Protein AF-A0A497QFX1-F1 (afdb_monomer_lite)

Sequence (115 aa):
DDLPKTSPWLLFQAPSPYNSNFIQKLKKKTNCRVVGFSGWAKDLESFKHRSGADAAFMISDHSDYNKLLELAKACSPEKIFTIFGNAKKLAKDLQKEGLNALPLSSGQATLENYF

Foldseek 3Di:
DDDDPDDDDDDDDDDDQLPDPVNVVCCVVPVDFFEAEECVCPVVVVVCVRRVGPYYDNDDPDDDLVVVLVVCVVVQDQEAEADDDPRQVSQVVNVVVVHHYDYDDPPDDDPVSVD

Secondary structure (DSSP, 8-state):
----SSS-------S--TT-HHHHHHHHHH----EEE-GGGGSHHHHHHHH--SEEE---SPPPHHHHHHHHHHH--S-EEE-SSSHHHHHHHHHHTT--EEEPPTT--SGGGG-

Structure (mmCIF, N/CA/C/O backbone):
data_AF-A0A497QFX1-F1
#
_entry.id   AF-A0A497QFX1-F1
#
loop_
_atom_site.group_PDB
_atom_site.id
_atom_site.type_symbol
_atom_site.label_atom_id
_atom_site.label_alt_id
_atom_site.label_comp_i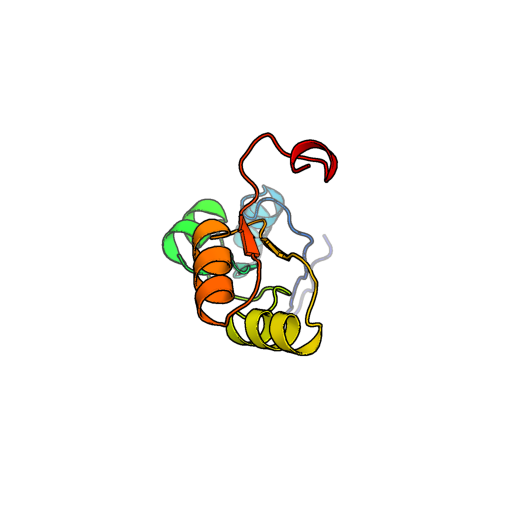d
_atom_site.label_asym_id
_atom_site.label_entity_id
_atom_site.label_seq_id
_atom_site.pdbx_PDB_ins_code
_atom_site.Cartn_x
_atom_site.Cartn_y
_atom_site.Cartn_z
_atom_site.occupancy
_atom_site.B_iso_or_equiv
_atom_site.auth_seq_id
_atom_site.auth_comp_id
_atom_site.auth_asym_id
_atom_site.auth_atom_id
_atom_site.pdbx_PDB_model_num
ATOM 1 N N . ASP A 1 1 ? -27.097 7.078 22.697 1.00 55.03 1 ASP A N 1
ATOM 2 C CA . ASP A 1 1 ? -26.678 5.748 23.191 1.00 55.03 1 ASP A CA 1
ATOM 3 C C . ASP A 1 1 ? -27.264 4.737 22.205 1.00 55.03 1 ASP A C 1
ATOM 5 O O . ASP A 1 1 ? -28.212 4.029 22.516 1.00 55.03 1 ASP A O 1
ATOM 9 N N . ASP A 1 2 ? -26.776 4.778 20.958 1.00 73.00 2 ASP A N 1
ATOM 10 C CA . ASP A 1 2 ? -27.596 4.458 19.766 1.00 73.00 2 ASP A CA 1
ATOM 11 C C . ASP A 1 2 ? -27.264 3.095 19.150 1.00 73.00 2 ASP A C 1
ATOM 13 O O . ASP A 1 2 ? -27.502 2.844 17.970 1.00 73.00 2 ASP A O 1
ATOM 17 N N . LEU A 1 3 ? -26.670 2.204 19.942 1.00 76.44 3 LEU A N 1
ATOM 18 C CA . LEU A 1 3 ? -26.378 0.857 19.472 1.00 76.44 3 LEU A CA 1
ATOM 19 C C . LEU A 1 3 ? -27.669 0.026 19.434 1.00 76.44 3 LEU A C 1
ATOM 21 O O . LEU A 1 3 ? -28.475 0.113 20.369 1.00 76.44 3 LEU A O 1
ATOM 25 N N . PRO A 1 4 ? -27.863 -0.810 18.399 1.00 81.00 4 PRO A N 1
ATOM 26 C CA . PRO A 1 4 ? -28.990 -1.730 18.335 1.00 81.00 4 PRO A CA 1
ATOM 27 C C . PRO A 1 4 ? -29.067 -2.604 19.590 1.00 81.00 4 PRO A C 1
ATOM 29 O O . PRO A 1 4 ? -28.064 -3.153 20.048 1.00 81.00 4 PRO A O 1
ATOM 32 N N . LYS A 1 5 ? -30.276 -2.750 20.142 1.00 77.62 5 LYS A N 1
ATOM 33 C CA . LYS A 1 5 ? -30.526 -3.577 21.336 1.00 77.62 5 LYS A CA 1
ATOM 34 C C . LYS A 1 5 ? -30.547 -5.081 21.034 1.00 77.62 5 LYS A C 1
ATOM 36 O O . LYS A 1 5 ? -30.529 -5.881 21.963 1.00 77.62 5 LYS A O 1
ATOM 41 N N . THR A 1 6 ? -30.592 -5.460 19.759 1.00 79.88 6 THR A N 1
ATOM 42 C CA . THR A 1 6 ? -30.634 -6.847 19.279 1.00 79.88 6 THR A CA 1
ATOM 43 C C . THR A 1 6 ? -29.372 -7.175 18.479 1.00 79.88 6 THR A C 1
ATOM 45 O O . THR A 1 6 ? -28.874 -6.342 17.726 1.00 79.88 6 THR A O 1
ATOM 48 N N . SER A 1 7 ? -28.836 -8.385 18.657 1.00 76.06 7 SER A N 1
ATOM 49 C CA . SER A 1 7 ? -27.663 -8.920 17.949 1.00 76.06 7 SER A CA 1
ATOM 50 C C . SER A 1 7 ? -28.066 -10.080 17.015 1.00 76.06 7 SER A C 1
ATOM 52 O O . SER A 1 7 ? -29.076 -10.734 17.283 1.00 76.06 7 SER A O 1
ATOM 54 N N . PRO A 1 8 ? -27.304 -10.361 15.931 1.00 86.50 8 PRO A N 1
ATOM 55 C CA . PRO A 1 8 ? -26.045 -9.721 15.536 1.00 86.50 8 PRO A CA 1
ATOM 56 C C . PRO A 1 8 ? -26.233 -8.421 14.734 1.00 86.50 8 PRO A C 1
ATOM 58 O O . PRO A 1 8 ? -27.200 -8.257 13.997 1.00 86.50 8 PRO A O 1
ATOM 61 N N . TRP A 1 9 ? -25.265 -7.510 14.853 1.00 88.81 9 TRP A N 1
ATOM 62 C CA . TRP A 1 9 ? -25.168 -6.275 14.070 1.00 88.81 9 TRP A CA 1
ATOM 63 C C . TRP A 1 9 ? -23.756 -6.116 13.500 1.00 88.81 9 TRP A C 1
ATOM 65 O O . TRP A 1 9 ? -22.784 -6.623 14.063 1.00 88.81 9 TRP A O 1
ATOM 75 N N . LEU A 1 10 ? -23.649 -5.396 12.383 1.00 91.12 10 LEU A N 1
ATOM 76 C CA . LEU A 1 10 ? -22.383 -5.015 11.762 1.00 91.12 10 LEU A CA 1
ATOM 77 C C . LEU A 1 10 ? -22.261 -3.494 11.775 1.00 91.12 10 LEU A C 1
ATOM 79 O O . LEU A 1 10 ? -23.189 -2.787 11.389 1.00 91.12 10 LEU A O 1
ATOM 83 N N . LEU A 1 11 ? -21.104 -3.003 12.213 1.00 88.94 11 LEU A N 1
ATOM 84 C CA . LEU A 1 11 ? -20.753 -1.590 12.174 1.00 88.94 11 LEU A CA 1
ATOM 85 C C . LEU A 1 11 ? -19.636 -1.391 11.150 1.00 88.94 11 LEU A C 1
ATOM 87 O O . LEU A 1 11 ? -18.534 -1.908 11.328 1.00 88.94 11 LEU A O 1
ATOM 91 N N . PHE A 1 12 ? -19.915 -0.611 10.110 1.00 88.31 12 PHE A N 1
ATOM 92 C CA . PHE A 1 12 ? -18.899 -0.138 9.176 1.00 88.31 12 PHE A CA 1
ATOM 93 C C . PHE A 1 12 ? -18.373 1.211 9.661 1.00 88.31 12 PHE A C 1
ATOM 95 O O . PHE A 1 12 ? -19.147 2.131 9.910 1.00 88.31 12 PHE A O 1
ATOM 102 N N . GLN A 1 13 ? -17.057 1.316 9.816 1.00 80.12 13 GLN A N 1
ATOM 103 C CA . GLN A 1 13 ? -16.379 2.502 10.330 1.00 80.12 13 GLN A CA 1
ATOM 104 C C . GLN A 1 13 ? -15.283 2.905 9.344 1.00 80.12 13 GLN A C 1
ATOM 106 O O . GLN A 1 13 ? -14.545 2.049 8.853 1.00 80.12 13 GLN A O 1
ATOM 111 N N . ALA A 1 14 ? -15.177 4.205 9.059 1.00 74.00 14 ALA A N 1
ATOM 112 C CA . ALA A 1 14 ? -14.094 4.751 8.242 1.00 74.00 14 ALA A CA 1
ATOM 113 C C . ALA A 1 14 ? -12.726 4.421 8.872 1.00 74.00 14 ALA A C 1
ATOM 115 O O . ALA A 1 14 ? -12.659 4.241 10.092 1.00 74.00 14 ALA A O 1
ATOM 116 N N . PRO A 1 15 ? -11.632 4.352 8.090 1.00 64.69 15 PRO A N 1
ATOM 117 C CA . PRO A 1 15 ? -10.309 4.021 8.611 1.00 64.69 15 PRO A CA 1
ATOM 118 C C . PRO A 1 15 ? -9.841 5.068 9.635 1.00 64.69 15 PRO A C 1
ATOM 120 O O . PRO A 1 15 ? -9.238 6.085 9.316 1.00 64.69 15 PRO A O 1
ATOM 123 N N . SER A 1 16 ? -10.148 4.801 10.896 1.00 63.34 16 SER A N 1
ATOM 124 C CA . SER A 1 16 ? -9.574 5.422 12.081 1.00 63.34 16 SER A CA 1
ATOM 125 C C . SER A 1 16 ? -8.465 4.494 12.577 1.00 63.34 16 SER A C 1
ATOM 127 O O . SER A 1 16 ? -8.530 3.292 12.293 1.00 63.34 16 SER A O 1
ATOM 129 N N . PRO A 1 17 ? -7.464 4.980 13.334 1.00 63.25 17 PRO A N 1
ATOM 130 C CA . PRO A 1 17 ? -6.611 4.089 14.100 1.00 63.25 17 PRO A CA 1
ATOM 131 C C . PRO A 1 17 ? -7.503 3.083 14.832 1.00 63.25 17 PRO A C 1
ATOM 133 O O . PRO A 1 17 ? -8.364 3.448 15.634 1.00 63.25 17 PRO A O 1
ATOM 136 N N . TYR A 1 18 ? -7.363 1.808 14.481 1.00 64.62 18 TYR A N 1
ATOM 137 C CA . TYR A 1 18 ? -8.223 0.725 14.965 1.00 64.62 18 TYR A CA 1
ATOM 138 C C . TYR A 1 18 ? -8.129 0.560 16.504 1.00 64.62 18 TYR A C 1
ATOM 140 O O . TYR A 1 18 ? -8.976 -0.078 17.126 1.00 64.62 18 TYR A O 1
ATOM 148 N N . ASN A 1 19 ? -7.154 1.235 17.126 1.00 64.50 19 ASN A N 1
ATOM 149 C CA . ASN A 1 19 ? -6.956 1.410 18.561 1.00 64.50 19 ASN A CA 1
ATOM 150 C C . ASN A 1 19 ? -7.639 2.662 19.157 1.00 64.50 19 ASN A C 1
ATOM 152 O O . ASN A 1 19 ? -7.370 3.000 20.313 1.00 64.50 19 ASN A O 1
ATOM 156 N N . SER A 1 20 ? -8.500 3.362 18.413 1.00 76.19 20 SER A N 1
ATOM 157 C CA . SER A 1 20 ? -9.170 4.571 18.898 1.00 76.19 20 SER A CA 1
ATOM 158 C C . SER A 1 20 ? -9.964 4.304 20.181 1.00 76.19 20 SER A C 1
ATOM 160 O O . SER A 1 20 ? -10.537 3.229 20.389 1.00 76.19 20 SER A O 1
ATOM 162 N N . ASN A 1 21 ? -10.050 5.320 21.044 1.00 82.75 21 ASN A N 1
ATOM 163 C CA . ASN A 1 21 ? -10.805 5.243 22.300 1.00 82.75 21 ASN A CA 1
ATOM 164 C C . ASN A 1 21 ? -12.263 4.801 22.091 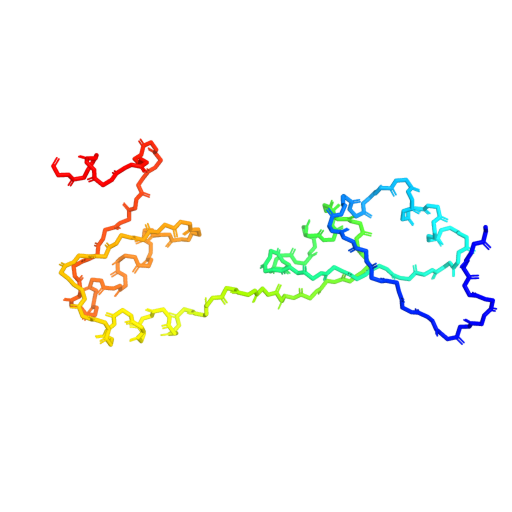1.00 82.75 21 ASN A C 1
ATOM 166 O O . ASN A 1 21 ? -12.844 4.161 22.965 1.00 82.75 21 ASN A O 1
ATOM 170 N N . PHE A 1 22 ? -12.849 5.124 20.936 1.00 85.56 22 PHE A N 1
ATOM 171 C CA . PHE A 1 22 ? -14.189 4.690 20.555 1.00 85.56 22 PHE A CA 1
ATOM 172 C C . PHE A 1 22 ? -14.281 3.165 20.421 1.00 85.56 22 PHE A C 1
ATOM 174 O O . PHE A 1 22 ? -15.098 2.545 21.102 1.00 85.56 22 PHE A O 1
ATOM 181 N N . ILE A 1 23 ? -13.407 2.554 19.614 1.00 84.75 23 ILE A N 1
ATOM 182 C CA . ILE A 1 23 ? -13.402 1.104 19.385 1.00 84.75 23 ILE A CA 1
ATOM 183 C C . ILE A 1 23 ? -13.112 0.353 20.684 1.00 84.75 23 ILE A C 1
ATOM 185 O O . ILE A 1 23 ? -13.796 -0.618 21.001 1.00 84.75 23 ILE A O 1
ATOM 189 N N . GLN A 1 24 ? -12.169 0.837 21.496 1.00 84.94 24 GLN A N 1
ATOM 190 C CA . GLN A 1 24 ? -11.875 0.215 22.789 1.00 84.94 24 GLN A CA 1
ATOM 191 C C . GLN A 1 24 ? -13.076 0.250 23.748 1.00 84.94 24 GLN A C 1
ATOM 193 O O . GLN A 1 24 ? -13.379 -0.754 24.397 1.00 84.94 24 GLN A O 1
ATOM 198 N N . LYS A 1 25 ? -13.789 1.383 23.834 1.00 88.25 25 LYS A N 1
ATOM 199 C CA . LYS A 1 25 ? -15.019 1.497 24.639 1.00 88.25 25 LYS A CA 1
ATOM 200 C C . LYS A 1 25 ? -16.127 0.591 24.103 1.00 88.25 25 LYS A C 1
ATOM 202 O O . LYS A 1 25 ? -16.810 -0.054 24.896 1.00 88.25 25 LYS A O 1
ATOM 207 N N . LEU A 1 26 ? -16.277 0.503 22.781 1.00 88.12 26 LEU A N 1
ATOM 208 C CA . LEU A 1 26 ? -17.276 -0.346 22.136 1.00 88.12 26 LEU A CA 1
ATOM 209 C C . LEU A 1 26 ? -17.019 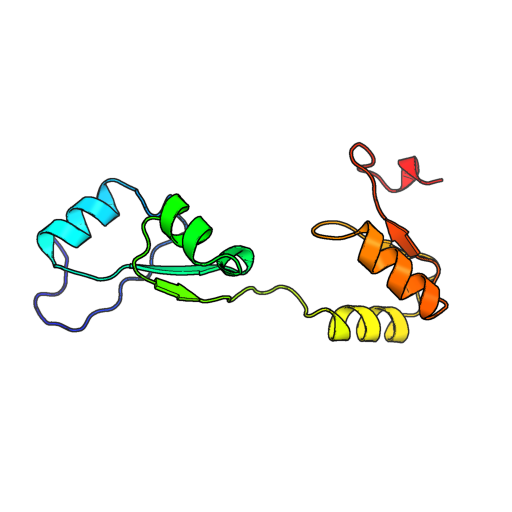-1.833 22.415 1.00 88.12 26 LEU A C 1
ATOM 211 O O . LEU A 1 26 ? -17.941 -2.532 22.839 1.00 88.12 26 LEU A O 1
ATOM 215 N N . LYS A 1 27 ? -15.762 -2.288 22.288 1.00 87.44 27 LYS A N 1
ATOM 216 C CA . LYS A 1 27 ? -15.343 -3.652 22.656 1.00 87.44 27 LYS A CA 1
ATOM 217 C C . LYS A 1 27 ? -15.677 -3.961 24.116 1.00 87.44 27 LYS A C 1
ATOM 219 O O . LYS A 1 27 ? -16.276 -4.995 24.387 1.00 87.44 27 LYS A O 1
ATOM 224 N N . LYS A 1 28 ? -15.376 -3.044 25.048 1.00 88.38 28 LYS A N 1
ATOM 225 C CA . LYS A 1 28 ? -15.698 -3.211 26.480 1.00 88.38 28 LYS A CA 1
ATOM 226 C C . LYS A 1 28 ? -17.206 -3.266 26.759 1.00 88.38 28 LYS A C 1
ATOM 228 O O . LYS A 1 28 ? -17.625 -4.055 27.595 1.00 88.38 28 LYS A O 1
ATOM 233 N N . LYS A 1 29 ? -18.017 -2.443 26.080 1.00 89.12 29 LYS A N 1
ATOM 234 C CA . LYS A 1 29 ? -19.476 -2.363 26.306 1.00 89.12 29 LYS A CA 1
ATOM 235 C C . LYS A 1 29 ? -20.246 -3.536 25.689 1.00 89.12 29 LYS A C 1
ATOM 237 O O . LYS A 1 29 ? -21.289 -3.905 26.212 1.00 89.12 29 LYS A O 1
ATOM 242 N N . THR A 1 30 ? -19.770 -4.084 24.570 1.00 88.19 30 THR A N 1
ATOM 243 C CA . THR A 1 30 ? -20.567 -5.001 23.728 1.00 88.19 30 THR A CA 1
ATOM 244 C C . THR A 1 30 ? -19.931 -6.366 23.484 1.00 88.19 30 THR A C 1
ATOM 246 O O . THR A 1 30 ? -20.582 -7.234 22.911 1.00 88.19 30 THR A O 1
ATOM 249 N N . ASN A 1 31 ? -18.669 -6.564 23.881 1.00 87.38 31 ASN A N 1
ATOM 250 C CA . ASN A 1 31 ? -17.871 -7.743 23.534 1.00 87.38 31 ASN A CA 1
ATOM 251 C C . ASN A 1 31 ? -17.767 -7.989 22.009 1.00 87.38 31 ASN A C 1
ATOM 253 O O . ASN A 1 31 ? -17.608 -9.124 21.557 1.00 87.38 31 ASN A O 1
ATOM 257 N N . CYS A 1 32 ? -17.877 -6.932 21.195 1.00 88.62 32 CYS A N 1
ATOM 258 C CA . CYS A 1 32 ? -17.763 -7.042 19.745 1.00 88.62 32 CYS A CA 1
ATOM 259 C C . CYS A 1 32 ? -16.341 -7.425 19.305 1.00 88.62 32 CYS A C 1
ATOM 261 O O . CYS A 1 32 ? -15.345 -7.091 19.956 1.00 88.62 32 CYS A O 1
ATOM 263 N N . ARG A 1 33 ? -16.244 -8.068 18.138 1.00 90.00 33 ARG A N 1
ATOM 264 C CA . ARG A 1 33 ? -14.974 -8.324 17.447 1.00 90.00 33 ARG A CA 1
ATOM 265 C C . ARG A 1 33 ? -14.720 -7.258 16.390 1.00 90.00 33 ARG A C 1
ATOM 267 O O . ARG A 1 33 ? -15.647 -6.811 15.723 1.00 90.00 33 ARG A O 1
ATOM 274 N N . VAL A 1 34 ? -13.459 -6.873 16.238 1.00 89.25 34 VAL A N 1
ATOM 275 C CA . VAL A 1 34 ? -12.993 -5.921 15.229 1.00 89.25 34 VAL A CA 1
ATOM 276 C C . VAL A 1 34 ? -12.266 -6.684 14.137 1.00 89.25 34 VAL A C 1
ATOM 278 O O . VAL A 1 34 ? -11.328 -7.434 14.408 1.00 89.25 34 VAL A O 1
ATOM 281 N N . VAL A 1 35 ? -12.692 -6.460 12.900 1.00 90.38 35 VAL A N 1
ATOM 282 C CA . VAL A 1 35 ? -12.103 -7.063 11.708 1.00 90.38 35 VAL A CA 1
ATOM 283 C C . VAL A 1 35 ? -11.528 -5.954 10.834 1.00 90.38 35 VAL A C 1
ATOM 285 O O . VAL A 1 35 ? -12.237 -5.009 10.497 1.00 90.38 35 VAL A O 1
ATOM 288 N N . GLY A 1 36 ? -10.245 -6.057 10.484 1.00 88.31 36 GLY A N 1
ATOM 289 C CA . GLY A 1 36 ? -9.580 -5.135 9.561 1.00 88.31 36 GLY A CA 1
ATOM 290 C C . GLY A 1 36 ? -9.516 -5.682 8.133 1.00 88.31 36 GLY A C 1
ATOM 291 O O . GLY A 1 36 ? -9.296 -6.873 7.929 1.00 88.31 36 GLY A O 1
ATOM 292 N N . PHE A 1 37 ? -9.641 -4.807 7.138 1.00 88.12 37 PHE A N 1
ATOM 293 C CA . PHE A 1 37 ? -9.474 -5.150 5.723 1.00 88.12 37 PHE A CA 1
ATOM 294 C C . PHE A 1 37 ? -8.328 -4.322 5.147 1.00 88.12 37 PHE A C 1
ATOM 296 O O . PHE A 1 37 ? -8.368 -3.093 5.195 1.00 88.12 37 PHE A O 1
ATOM 303 N N . SER A 1 38 ? -7.265 -4.976 4.672 1.00 85.94 38 SER A N 1
ATOM 304 C CA . SER A 1 38 ? -6.116 -4.265 4.105 1.00 85.94 38 SER A CA 1
ATOM 305 C C . SER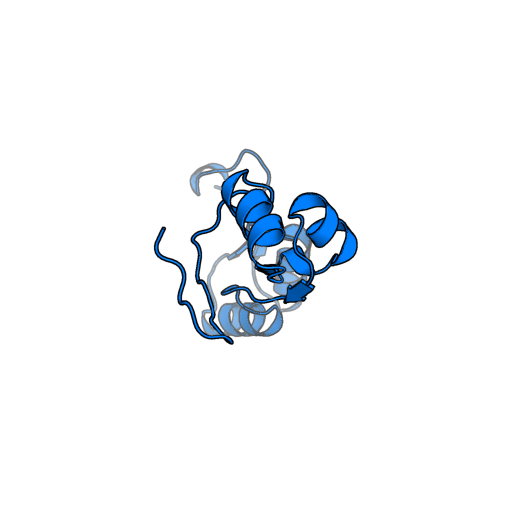 A 1 38 ? -5.201 -5.172 3.289 1.00 85.94 38 SER A C 1
ATOM 307 O O . SER A 1 38 ? -4.875 -6.272 3.728 1.00 85.94 38 SER A O 1
ATOM 309 N N . GLY A 1 39 ? -4.654 -4.668 2.179 1.00 84.00 39 GLY A N 1
ATOM 310 C CA . GLY A 1 39 ? -3.553 -5.327 1.459 1.00 84.00 39 GLY A CA 1
ATOM 311 C C . GLY A 1 39 ? -2.281 -5.489 2.307 1.00 84.00 39 GLY A C 1
ATOM 312 O O . GLY A 1 39 ? -1.459 -6.366 2.051 1.00 84.00 39 GLY A O 1
ATOM 313 N N . TRP A 1 40 ? -2.143 -4.703 3.379 1.00 82.94 40 TRP A N 1
ATOM 314 C CA . TRP A 1 40 ? -1.040 -4.803 4.340 1.00 82.94 40 TRP A CA 1
ATOM 315 C C . TRP A 1 40 ? -1.245 -5.885 5.404 1.00 82.94 40 TRP A C 1
ATOM 317 O O . TRP A 1 40 ? -0.347 -6.117 6.212 1.00 82.94 40 TRP A O 1
ATOM 327 N N . ALA A 1 41 ? -2.388 -6.580 5.396 1.00 84.94 41 ALA A N 1
ATOM 328 C CA . ALA A 1 41 ? -2.653 -7.721 6.271 1.00 84.94 41 ALA A CA 1
ATOM 329 C C . ALA A 1 41 ? -1.852 -8.983 5.885 1.00 84.94 41 ALA A C 1
ATOM 331 O O . ALA A 1 41 ? -2.064 -10.038 6.473 1.00 84.94 41 ALA A O 1
ATOM 332 N N . LYS A 1 42 ? -0.919 -8.889 4.922 1.00 81.44 42 LYS A N 1
ATOM 333 C CA . LYS A 1 42 ? 0.004 -9.972 4.545 1.00 81.44 42 LYS A CA 1
ATOM 334 C C . LYS A 1 42 ? 0.813 -10.501 5.727 1.00 81.44 42 LYS A C 1
ATOM 336 O O . LYS A 1 42 ? 1.014 -11.705 5.833 1.00 81.44 42 LYS A O 1
ATOM 341 N N . ASP A 1 43 ? 1.263 -9.608 6.602 1.00 84.00 43 ASP A N 1
ATOM 342 C CA . ASP A 1 43 ? 1.782 -9.982 7.915 1.00 84.00 43 ASP A CA 1
ATOM 343 C C . ASP A 1 43 ? 0.674 -9.754 8.943 1.00 84.00 43 ASP A C 1
ATOM 345 O O . ASP A 1 43 ? 0.503 -8.649 9.467 1.00 84.00 43 ASP A O 1
ATOM 349 N N . LEU A 1 44 ? -0.127 -10.800 9.156 1.00 81.00 44 LEU A N 1
ATOM 350 C CA . LEU A 1 44 ? -1.307 -10.750 10.014 1.00 81.00 44 LEU A CA 1
ATOM 351 C C . LEU A 1 44 ? -0.956 -10.368 11.449 1.00 81.00 44 LEU A C 1
ATOM 353 O O . LEU A 1 44 ? -1.681 -9.581 12.048 1.00 81.00 44 LEU A O 1
ATOM 357 N N . GLU A 1 45 ? 0.142 -10.883 11.994 1.00 83.75 45 GLU A N 1
ATOM 358 C CA . GLU A 1 45 ? 0.512 -10.632 13.387 1.00 83.75 45 GLU A CA 1
ATOM 359 C C . GLU A 1 45 ? 0.986 -9.195 13.574 1.00 83.75 45 GLU A C 1
ATOM 361 O O . GLU A 1 45 ? 0.474 -8.478 14.438 1.00 83.75 45 GLU A O 1
ATOM 366 N N . SER A 1 46 ? 1.852 -8.704 12.685 1.00 83.88 46 SER A N 1
ATOM 367 C CA . SER A 1 46 ? 2.248 -7.295 12.706 1.00 83.88 46 SER A CA 1
ATOM 368 C C . SER A 1 46 ? 1.069 -6.354 12.440 1.00 83.88 46 SER A C 1
ATOM 370 O O . SER A 1 46 ? 0.985 -5.274 13.031 1.00 83.88 46 SER A O 1
ATOM 372 N N . PHE A 1 47 ? 0.142 -6.730 11.554 1.00 84.31 47 PHE A N 1
ATOM 373 C CA . PHE A 1 47 ? -1.052 -5.937 11.275 1.00 84.31 47 PHE A CA 1
ATOM 374 C C . PHE A 1 47 ? -1.993 -5.895 12.482 1.00 84.31 47 PHE A C 1
ATOM 376 O O . PHE A 1 47 ? -2.418 -4.806 12.874 1.00 84.31 47 PHE A O 1
ATOM 383 N N . LYS A 1 48 ? -2.295 -7.040 13.105 1.00 82.75 48 LYS A N 1
ATOM 384 C CA . LYS A 1 48 ? -3.104 -7.122 14.331 1.00 82.75 48 LYS A CA 1
ATOM 385 C C . LYS A 1 48 ? -2.463 -6.341 15.469 1.00 82.75 48 LYS A C 1
ATOM 387 O O . LYS A 1 48 ? -3.164 -5.594 16.135 1.00 82.75 48 LYS A O 1
ATOM 392 N N . HIS A 1 49 ? -1.145 -6.428 15.645 1.00 82.50 49 HIS A N 1
ATOM 393 C CA . HIS A 1 49 ? -0.435 -5.664 16.671 1.00 82.50 49 HIS A CA 1
ATOM 394 C C . HIS A 1 49 ? -0.568 -4.147 16.460 1.00 82.50 49 HIS A C 1
ATOM 396 O O . HIS A 1 49 ? -0.837 -3.407 17.402 1.00 82.50 49 HIS A O 1
ATOM 402 N N . ARG A 1 50 ? -0.423 -3.661 15.217 1.00 78.44 50 ARG A N 1
ATOM 403 C CA . ARG A 1 50 ? -0.542 -2.223 14.904 1.00 78.44 50 ARG A CA 1
ATOM 404 C C . ARG A 1 50 ? -1.981 -1.707 14.913 1.00 78.44 50 ARG A C 1
ATOM 406 O O . ARG A 1 50 ? -2.205 -0.543 15.227 1.00 78.44 50 ARG A O 1
ATOM 413 N N . SER A 1 51 ? -2.944 -2.539 14.525 1.00 78.44 51 SER A N 1
ATOM 414 C CA . SER A 1 51 ? -4.356 -2.152 14.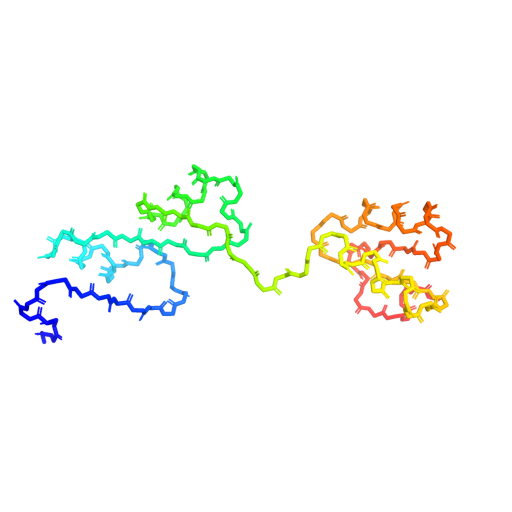440 1.00 78.44 51 SER A CA 1
ATOM 415 C C . SER A 1 51 ? -5.112 -2.389 15.755 1.00 78.44 51 SER A C 1
ATOM 417 O O . SER A 1 51 ? -5.960 -1.601 16.145 1.00 78.44 51 SER A O 1
ATOM 419 N N . GLY A 1 52 ? -4.822 -3.453 16.491 1.00 81.19 52 GLY A N 1
ATOM 420 C CA . GLY A 1 52 ? -5.693 -3.924 17.571 1.00 81.19 52 GLY A CA 1
ATOM 421 C C . GLY A 1 52 ? -6.953 -4.640 17.063 1.00 81.19 52 GLY A C 1
ATOM 422 O O . GLY A 1 52 ? -7.901 -4.838 17.830 1.00 81.19 52 GLY A O 1
ATOM 423 N N . ALA A 1 53 ? -6.978 -5.023 15.781 1.00 86.69 53 ALA A N 1
ATOM 424 C CA . ALA A 1 53 ? -8.017 -5.881 15.225 1.00 86.69 53 ALA A CA 1
ATOM 425 C C . ALA A 1 53 ? -7.896 -7.316 15.771 1.00 86.69 53 ALA A C 1
ATOM 427 O O . ALA A 1 53 ? -6.794 -7.824 15.972 1.00 86.69 53 ALA A O 1
ATOM 428 N N . ASP A 1 54 ? -9.033 -7.982 15.986 1.00 88.81 54 ASP A N 1
ATOM 429 C CA . ASP A 1 54 ? -9.084 -9.388 16.408 1.00 88.81 54 ASP A CA 1
ATOM 430 C C . ASP A 1 54 ? -8.803 -10.335 15.226 1.00 88.81 54 ASP A C 1
ATOM 432 O O . ASP A 1 54 ? -8.223 -11.407 15.394 1.00 88.81 54 ASP A O 1
ATOM 436 N N . ALA A 1 55 ? -9.193 -9.924 14.017 1.00 89.81 55 ALA A N 1
ATOM 437 C CA . ALA A 1 55 ? -8.914 -10.616 12.765 1.00 89.81 55 ALA A CA 1
ATOM 438 C C . ALA A 1 55 ? -8.639 -9.610 11.641 1.00 89.81 55 ALA A C 1
ATOM 440 O O . ALA A 1 55 ? -9.038 -8.446 11.718 1.00 89.81 55 ALA A O 1
ATOM 441 N N . ALA A 1 56 ? -7.966 -10.058 10.583 1.00 89.69 56 ALA A N 1
ATOM 442 C CA . ALA A 1 56 ? -7.720 -9.236 9.409 1.00 89.69 56 ALA A CA 1
ATOM 443 C C . ALA A 1 56 ? -7.796 -10.063 8.125 1.00 89.69 56 ALA A C 1
ATOM 445 O O . ALA A 1 56 ? -7.389 -11.224 8.109 1.00 89.69 56 ALA A O 1
ATOM 446 N N . PHE A 1 57 ? -8.294 -9.445 7.057 1.00 89.50 57 PHE A N 1
ATOM 447 C CA . PHE A 1 57 ? -8.377 -10.035 5.725 1.00 89.50 57 PHE A CA 1
ATOM 448 C C . PHE A 1 57 ? -7.553 -9.221 4.727 1.00 89.50 57 PHE A C 1
ATOM 450 O O . PHE A 1 57 ? -7.587 -7.985 4.725 1.00 89.50 57 PHE A O 1
ATOM 457 N N . MET A 1 58 ? -6.828 -9.931 3.860 1.00 88.12 58 MET A N 1
ATOM 458 C CA . MET A 1 58 ? -6.081 -9.338 2.753 1.00 88.12 58 MET A CA 1
ATOM 459 C C . MET A 1 58 ? -7.036 -8.951 1.630 1.00 88.12 58 MET A C 1
ATOM 461 O O . MET A 1 58 ? -7.306 -9.743 0.732 1.00 88.12 58 MET A O 1
ATOM 465 N N . ILE A 1 59 ? -7.560 -7.732 1.701 1.00 86.00 59 ILE A N 1
ATOM 466 C CA . ILE A 1 59 ? -8.374 -7.144 0.640 1.00 86.00 59 ILE A CA 1
ATOM 467 C C . ILE A 1 59 ? -7.789 -5.778 0.303 1.00 86.00 59 ILE A C 1
ATOM 469 O O . ILE A 1 59 ? -7.547 -4.952 1.186 1.00 86.00 59 ILE A O 1
ATOM 473 N N . SER A 1 60 ? -7.546 -5.554 -0.982 1.00 82.62 60 SER A N 1
ATOM 474 C CA . SER A 1 60 ? -7.140 -4.267 -1.533 1.00 82.62 60 SER A CA 1
ATOM 475 C C . SER A 1 60 ? -7.682 -4.131 -2.941 1.00 82.62 60 SER A C 1
ATOM 477 O O . SER A 1 60 ? -7.737 -5.121 -3.661 1.00 82.62 60 SER A O 1
ATOM 479 N N . ASP A 1 61 ? -7.956 -2.901 -3.350 1.00 85.75 61 ASP A N 1
ATOM 480 C CA . ASP A 1 61 ? -8.315 -2.558 -4.730 1.00 85.75 61 ASP A CA 1
ATOM 481 C C . ASP A 1 61 ? -7.077 -2.424 -5.648 1.00 85.75 61 ASP A C 1
ATOM 483 O O . ASP A 1 61 ? -7.087 -1.751 -6.673 1.00 85.75 61 ASP A O 1
ATOM 487 N N . HIS A 1 62 ? -5.945 -3.018 -5.254 1.00 87.50 62 HIS A N 1
ATOM 488 C CA . HIS A 1 62 ? -4.741 -3.044 -6.079 1.00 87.50 62 HIS A CA 1
ATOM 489 C C . HIS A 1 62 ? -4.828 -4.164 -7.114 1.00 87.50 62 HIS A C 1
ATOM 491 O O . HIS A 1 62 ? -5.255 -5.275 -6.804 1.00 87.50 62 HIS A O 1
ATOM 497 N N . SER A 1 63 ? -4.350 -3.879 -8.327 1.00 87.31 63 SER A N 1
ATOM 498 C CA . SER A 1 63 ? -4.201 -4.889 -9.374 1.00 87.31 63 SER A CA 1
ATOM 499 C C . SER A 1 63 ? -3.226 -5.984 -8.939 1.00 87.31 63 SER A C 1
ATOM 501 O O . SER A 1 63 ? -2.203 -5.706 -8.300 1.00 87.31 63 SER A O 1
ATOM 503 N N . ASP A 1 64 ? -3.537 -7.232 -9.286 1.00 89.31 64 ASP A N 1
ATOM 504 C CA . ASP A 1 64 ? -2.608 -8.333 -9.077 1.00 89.31 64 ASP A CA 1
ATOM 505 C C . ASP A 1 64 ? -1.405 -8.247 -10.034 1.00 89.31 64 ASP A C 1
ATOM 507 O O . ASP A 1 64 ? -1.409 -7.553 -11.053 1.00 89.31 64 ASP A O 1
ATOM 511 N N . TYR A 1 65 ? -0.337 -8.964 -9.687 1.00 92.69 65 TYR A N 1
ATOM 512 C CA . TYR A 1 65 ? 0.917 -8.931 -10.437 1.00 92.69 65 TYR A CA 1
ATOM 513 C C . TYR A 1 65 ? 0.759 -9.369 -11.902 1.00 92.69 65 TYR A C 1
ATOM 515 O O . TYR A 1 65 ? 1.340 -8.750 -12.792 1.00 92.69 65 TYR A O 1
ATOM 523 N N . ASN A 1 66 ? -0.026 -10.415 -12.167 1.00 94.44 66 ASN A N 1
ATOM 524 C CA . ASN A 1 66 ? -0.177 -10.948 -13.520 1.00 94.44 66 ASN A CA 1
ATOM 525 C C . ASN A 1 66 ? -0.974 -9.980 -14.395 1.00 94.44 66 ASN A C 1
ATOM 527 O O . ASN A 1 66 ? -0.604 -9.752 -15.545 1.00 94.44 66 ASN A O 1
ATOM 531 N N . LYS A 1 67 ? -2.014 -9.359 -13.832 1.00 93.56 67 LYS A N 1
ATOM 532 C CA . LYS A 1 67 ? -2.811 -8.338 -14.509 1.00 93.56 67 LYS A CA 1
ATOM 533 C C . LYS A 1 67 ? -2.005 -7.087 -14.827 1.00 93.56 67 LYS A C 1
ATOM 535 O O . LYS A 1 67 ? -2.193 -6.528 -15.903 1.00 93.56 67 LYS A O 1
ATOM 540 N N . LEU A 1 68 ? -1.055 -6.691 -13.978 1.00 94.94 68 LEU A N 1
ATOM 541 C CA . LEU A 1 68 ? -0.123 -5.606 -14.306 1.00 94.94 68 LEU A CA 1
ATOM 542 C C . LEU A 1 68 ? 0.761 -5.937 -15.517 1.00 94.94 68 LEU A C 1
ATOM 544 O O . LEU A 1 68 ? 0.951 -5.081 -16.380 1.00 94.94 68 LEU A O 1
ATOM 548 N N . LEU A 1 69 ? 1.284 -7.165 -15.609 1.00 95.50 69 LEU A N 1
ATOM 549 C CA . LEU A 1 69 ? 2.078 -7.590 -16.768 1.00 95.50 69 LEU A CA 1
ATOM 550 C C . LEU A 1 69 ? 1.229 -7.678 -18.043 1.00 95.50 69 LEU A C 1
ATOM 552 O O . LEU A 1 69 ? 1.661 -7.221 -19.099 1.00 95.50 69 LEU A O 1
ATOM 556 N N . GLU A 1 70 ? 0.031 -8.257 -17.946 1.00 95.94 70 GLU A N 1
ATOM 557 C CA . GLU A 1 70 ? -0.927 -8.361 -19.053 1.00 95.94 70 GLU A CA 1
ATOM 558 C C . GLU A 1 70 ? -1.296 -6.975 -19.588 1.00 95.94 70 GLU A C 1
ATOM 560 O O . GLU A 1 70 ? -1.210 -6.741 -20.792 1.00 95.94 70 GLU A O 1
ATOM 565 N N . LEU A 1 71 ? -1.619 -6.039 -18.692 1.00 96.19 71 LEU A N 1
ATOM 566 C CA . LEU A 1 71 ? -1.938 -4.660 -19.042 1.00 96.19 71 LEU A CA 1
ATOM 567 C C . LEU A 1 71 ? -0.767 -3.976 -19.751 1.00 96.19 71 LEU A C 1
ATOM 569 O O . LEU A 1 71 ? -0.951 -3.377 -20.806 1.00 96.19 71 LEU A O 1
ATOM 573 N N . ALA A 1 72 ? 0.445 -4.087 -19.202 1.00 96.62 72 ALA A N 1
ATOM 574 C CA . ALA A 1 72 ? 1.630 -3.475 -19.793 1.00 96.62 72 ALA A CA 1
ATOM 575 C C . ALA A 1 72 ? 1.899 -3.989 -21.218 1.00 96.62 72 ALA A C 1
ATOM 577 O O . ALA A 1 72 ? 2.209 -3.198 -22.109 1.00 96.62 72 ALA A O 1
ATOM 578 N N . LYS A 1 73 ? 1.726 -5.297 -21.443 1.00 95.69 73 LYS A N 1
ATOM 579 C CA . LYS A 1 73 ? 1.842 -5.914 -22.771 1.00 95.69 73 LYS A CA 1
ATOM 580 C C . LYS A 1 73 ? 0.746 -5.440 -23.721 1.00 95.69 73 LYS A C 1
ATOM 582 O O . LYS A 1 73 ? 1.047 -5.087 -24.854 1.00 95.69 73 LYS A O 1
ATOM 587 N N . ALA A 1 74 ? -0.503 -5.418 -23.260 1.00 97.19 74 ALA A N 1
ATOM 588 C CA . ALA A 1 74 ? -1.646 -5.017 -24.075 1.00 97.19 74 ALA A CA 1
ATOM 589 C C . ALA A 1 74 ? -1.574 -3.541 -24.496 1.00 97.19 74 ALA A C 1
ATOM 591 O O . ALA A 1 74 ? -1.930 -3.207 -25.622 1.00 97.19 74 ALA A O 1
ATOM 592 N N . CYS A 1 75 ? -1.091 -2.660 -23.616 1.00 97.00 75 CYS A N 1
ATOM 593 C CA . CYS A 1 75 ? -0.924 -1.241 -23.920 1.00 97.00 75 CYS A CA 1
ATOM 594 C C . CYS A 1 75 ? 0.285 -0.946 -24.821 1.00 97.00 75 CYS A C 1
ATOM 596 O O . CYS A 1 75 ? 0.275 0.072 -25.503 1.00 97.00 75 CYS A O 1
ATOM 598 N N . SER A 1 76 ? 1.324 -1.792 -24.799 1.00 94.00 76 SER A N 1
ATOM 599 C CA . SER A 1 76 ? 2.575 -1.622 -25.557 1.00 94.00 76 SER A CA 1
ATOM 600 C C . SER A 1 76 ? 3.155 -0.187 -25.533 1.00 94.00 76 SER A C 1
ATOM 602 O O . SER A 1 76 ? 3.405 0.396 -26.592 1.00 94.00 76 SER A O 1
ATOM 604 N N . PRO A 1 77 ? 3.368 0.419 -24.348 1.00 96.00 77 PRO A N 1
ATOM 605 C CA . PRO A 1 77 ? 3.873 1.786 -24.248 1.00 96.00 77 PRO A CA 1
ATOM 606 C C . PRO A 1 77 ? 5.358 1.886 -24.634 1.00 96.00 77 PRO A C 1
ATOM 608 O O . PRO A 1 77 ? 6.128 0.945 -24.447 1.00 96.00 77 PRO A O 1
ATOM 611 N N . GLU A 1 78 ? 5.790 3.070 -25.075 1.00 95.62 78 GLU A N 1
ATOM 612 C CA . GLU A 1 78 ? 7.200 3.346 -25.411 1.00 95.62 78 GLU A CA 1
ATOM 613 C C . GLU A 1 78 ? 8.142 3.252 -24.194 1.00 95.62 78 GLU A C 1
ATOM 615 O O . GLU A 1 78 ? 9.317 2.888 -24.318 1.00 95.62 78 GLU A O 1
ATOM 620 N N . LYS A 1 79 ? 7.634 3.589 -23.001 1.00 94.12 79 LYS A N 1
ATOM 621 C CA . LYS A 1 79 ? 8.374 3.557 -21.735 1.00 94.12 79 LYS A CA 1
ATOM 622 C C . LYS A 1 79 ? 7.423 3.338 -20.558 1.00 94.12 79 LYS A C 1
ATOM 624 O O . LYS A 1 79 ? 6.342 3.918 -20.512 1.00 94.12 79 LYS A O 1
ATOM 629 N N . ILE A 1 80 ? 7.840 2.528 -19.588 1.00 94.88 80 ILE A N 1
ATOM 630 C CA . ILE A 1 80 ? 7.088 2.218 -18.368 1.00 94.88 80 ILE A CA 1
ATOM 631 C C . ILE A 1 80 ? 7.865 2.705 -17.152 1.00 94.88 80 ILE A C 1
ATOM 633 O O . ILE A 1 80 ? 9.042 2.394 -16.981 1.00 94.88 80 ILE A O 1
ATOM 637 N N . PHE A 1 81 ? 7.178 3.408 -16.262 1.00 93.25 81 PHE A N 1
ATOM 638 C CA . PHE A 1 81 ? 7.725 3.872 -14.996 1.00 93.25 81 PHE A CA 1
ATOM 639 C C . PHE A 1 81 ? 7.013 3.170 -13.841 1.00 93.25 81 PHE A C 1
ATOM 641 O O . PHE A 1 81 ? 5.830 3.398 -13.599 1.00 93.25 81 PHE A O 1
ATOM 648 N N . THR A 1 82 ? 7.711 2.284 -13.130 1.00 93.38 82 THR A N 1
ATOM 649 C CA . THR A 1 82 ? 7.113 1.564 -11.996 1.00 93.38 82 THR A CA 1
ATOM 650 C C . THR A 1 82 ? 7.296 2.349 -10.702 1.00 93.38 82 THR A C 1
ATOM 652 O O . THR A 1 82 ? 8.415 2.768 -10.391 1.00 93.38 82 THR A O 1
ATOM 655 N N . ILE A 1 83 ? 6.218 2.479 -9.929 1.00 91.62 83 ILE A N 1
ATOM 656 C CA . ILE A 1 83 ? 6.151 3.203 -8.653 1.00 91.62 83 ILE A CA 1
ATOM 657 C C . ILE A 1 83 ? 5.432 2.374 -7.591 1.00 91.62 83 ILE A C 1
ATOM 659 O O . ILE A 1 83 ? 4.659 1.481 -7.928 1.00 91.62 83 ILE A O 1
ATOM 663 N N . PHE A 1 84 ? 5.656 2.725 -6.320 1.00 86.88 84 PHE A N 1
ATOM 664 C CA . PHE A 1 84 ? 5.094 2.063 -5.137 1.00 86.88 84 PHE A CA 1
ATOM 665 C C . PHE A 1 84 ? 5.433 0.560 -5.027 1.00 86.88 84 PHE A C 1
ATOM 667 O O . PHE A 1 84 ? 5.875 -0.096 -5.969 1.00 86.88 84 PHE A O 1
ATOM 674 N N . GLY A 1 85 ? 5.289 -0.002 -3.824 1.00 86.12 85 GLY A N 1
ATOM 675 C CA . GLY A 1 85 ? 5.600 -1.414 -3.572 1.00 86.12 85 GLY A CA 1
ATOM 676 C C . GLY A 1 85 ? 7.029 -1.801 -3.987 1.00 86.12 85 GLY A C 1
ATOM 677 O O . GLY A 1 85 ? 7.989 -1.083 -3.711 1.00 86.12 85 GLY A O 1
ATOM 678 N N . ASN A 1 86 ? 7.181 -2.947 -4.659 1.00 89.81 86 ASN A N 1
ATOM 679 C CA . ASN A 1 86 ? 8.479 -3.430 -5.140 1.00 89.81 86 ASN A CA 1
ATOM 680 C C . ASN A 1 86 ? 8.760 -2.989 -6.590 1.00 89.81 86 ASN A C 1
ATOM 682 O O . ASN A 1 86 ? 8.950 -3.818 -7.483 1.00 89.81 86 ASN A O 1
ATOM 686 N N . ALA A 1 87 ? 8.783 -1.672 -6.815 1.00 92.81 87 ALA A N 1
ATOM 687 C CA . ALA A 1 87 ? 8.962 -1.054 -8.131 1.00 92.81 87 ALA A CA 1
ATOM 688 C C . ALA A 1 87 ? 10.176 -1.608 -8.901 1.00 92.81 87 ALA A C 1
ATOM 690 O O . ALA A 1 87 ? 10.052 -2.036 -10.044 1.00 92.81 87 ALA A O 1
ATOM 691 N N . LYS A 1 88 ? 11.349 -1.702 -8.255 1.00 94.00 88 LYS A N 1
ATOM 692 C CA . LYS A 1 88 ? 12.578 -2.230 -8.883 1.00 94.00 88 LYS A CA 1
ATOM 693 C C . LYS A 1 88 ? 12.404 -3.648 -9.426 1.00 94.00 88 LYS A C 1
ATOM 695 O O . LYS A 1 88 ? 12.888 -3.952 -10.515 1.00 94.00 88 LYS A O 1
ATOM 700 N N . LYS A 1 89 ? 11.724 -4.516 -8.672 1.00 95.69 89 LYS A N 1
ATOM 701 C CA . LYS A 1 89 ? 11.454 -5.891 -9.097 1.00 95.69 89 LYS A CA 1
ATOM 702 C C . LYS A 1 89 ? 10.486 -5.921 -10.276 1.00 95.69 89 LYS A C 1
ATOM 704 O O . LYS A 1 89 ? 10.783 -6.601 -11.251 1.00 95.69 89 LYS A O 1
ATOM 709 N N . LEU A 1 90 ? 9.399 -5.150 -10.208 1.00 95.94 90 LEU A N 1
ATOM 710 C CA . LEU A 1 90 ? 8.412 -5.073 -11.285 1.00 95.94 90 LEU A CA 1
ATOM 711 C C . LEU A 1 90 ? 9.035 -4.559 -12.590 1.00 95.94 90 LEU A C 1
ATOM 713 O O . LEU A 1 90 ? 8.842 -5.182 -13.628 1.00 95.94 90 LEU A O 1
ATOM 717 N N . ALA A 1 91 ? 9.844 -3.494 -12.542 1.00 95.88 91 ALA A N 1
ATOM 718 C CA . ALA A 1 91 ? 10.554 -2.994 -13.721 1.00 95.88 91 ALA A CA 1
ATOM 719 C C . ALA A 1 91 ? 11.468 -4.064 -14.331 1.00 95.88 91 ALA A C 1
ATOM 721 O O . ALA A 1 91 ? 11.446 -4.280 -15.538 1.00 95.88 91 ALA A O 1
ATOM 722 N N . LYS A 1 92 ? 12.231 -4.784 -13.497 1.00 97.12 92 LYS A N 1
ATOM 723 C CA . LYS A 1 92 ? 13.099 -5.872 -13.964 1.00 97.12 92 LYS A CA 1
ATOM 724 C C . LYS A 1 92 ? 12.309 -7.005 -14.618 1.00 97.12 92 LYS A C 1
ATOM 726 O O . LYS A 1 92 ? 12.803 -7.621 -15.554 1.00 97.12 92 LYS A O 1
ATOM 731 N N . ASP A 1 93 ? 11.122 -7.322 -14.114 1.00 97.44 93 ASP A N 1
ATOM 732 C CA . ASP A 1 93 ? 10.299 -8.373 -14.706 1.00 97.44 93 ASP A CA 1
ATOM 733 C C . ASP A 1 93 ? 9.641 -7.911 -16.014 1.00 97.44 93 ASP A C 1
ATOM 735 O O . ASP A 1 93 ? 9.694 -8.650 -16.987 1.00 97.44 93 ASP A O 1
ATOM 739 N N . LEU A 1 94 ? 9.170 -6.664 -16.107 1.00 97.00 94 LEU A N 1
ATOM 740 C CA . LEU A 1 94 ? 8.704 -6.069 -17.370 1.00 97.00 94 LEU A CA 1
ATOM 741 C C . LEU A 1 94 ? 9.804 -6.037 -18.446 1.00 97.00 94 LEU A C 1
ATOM 743 O O . LEU A 1 94 ? 9.536 -6.338 -19.606 1.00 97.00 94 LEU A O 1
ATOM 747 N N . GLN A 1 95 ? 11.054 -5.753 -18.066 1.00 97.12 95 GLN A N 1
ATOM 748 C CA . GLN A 1 95 ? 12.202 -5.833 -18.978 1.00 97.12 95 GLN A CA 1
ATOM 749 C C . GLN A 1 95 ? 12.424 -7.245 -19.531 1.00 97.12 95 GLN A C 1
ATOM 751 O O . GLN A 1 95 ? 12.762 -7.396 -20.702 1.00 97.12 95 GLN A O 1
ATOM 756 N N . LYS A 1 96 ? 12.214 -8.294 -18.723 1.00 97.12 96 LYS A N 1
ATOM 757 C CA . LYS A 1 96 ? 12.304 -9.686 -19.206 1.00 97.12 96 LYS A CA 1
ATOM 758 C C . LYS A 1 96 ? 11.209 -10.025 -20.209 1.00 97.12 96 LYS A C 1
ATOM 760 O O . LYS A 1 96 ? 11.426 -10.872 -21.065 1.00 97.12 96 LYS A O 1
ATOM 765 N N . GLU A 1 97 ? 10.066 -9.354 -20.112 1.00 95.50 97 GLU A N 1
ATOM 766 C CA . GLU A 1 97 ? 8.979 -9.440 -21.088 1.00 95.50 97 GLU A CA 1
ATOM 767 C C . GLU A 1 97 ? 9.240 -8.588 -22.348 1.00 95.50 97 GLU A C 1
ATOM 769 O O . GLU A 1 97 ? 8.365 -8.481 -23.201 1.00 95.50 97 GLU A O 1
ATOM 774 N N . GLY A 1 98 ? 10.427 -7.978 -22.479 1.00 95.88 98 GLY A N 1
ATOM 775 C CA . GLY A 1 98 ? 10.825 -7.173 -23.638 1.00 95.88 98 GLY A CA 1
ATOM 776 C C . GLY A 1 98 ? 10.360 -5.715 -23.599 1.00 95.88 98 GLY A C 1
ATOM 777 O O . GLY A 1 98 ? 10.499 -5.009 -24.594 1.00 95.88 98 GLY A O 1
ATOM 778 N N . LEU A 1 99 ? 9.817 -5.244 -22.471 1.00 97.00 99 LEU A N 1
ATOM 779 C CA . LEU A 1 99 ? 9.293 -3.884 -22.331 1.00 97.00 99 LEU A CA 1
ATOM 780 C C . LEU A 1 99 ? 10.348 -2.922 -21.765 1.00 97.00 99 LEU A C 1
ATOM 782 O O . LEU A 1 99 ? 11.104 -3.254 -20.850 1.00 97.00 99 LEU A O 1
ATOM 786 N N . ASN A 1 100 ? 10.356 -1.683 -22.257 1.00 96.19 100 ASN A N 1
ATOM 787 C CA . ASN A 1 100 ? 11.229 -0.623 -21.754 1.00 96.19 100 ASN A CA 1
ATOM 788 C C . ASN A 1 100 ? 10.706 -0.075 -20.416 1.00 96.19 100 ASN A C 1
ATOM 790 O O . ASN A 1 100 ? 9.911 0.862 -20.394 1.00 96.19 100 ASN A O 1
ATOM 794 N N . ALA A 1 101 ? 11.125 -0.665 -19.295 1.00 95.50 101 ALA A N 1
ATOM 795 C CA . ALA A 1 101 ? 10.657 -0.282 -17.963 1.00 95.50 101 ALA A CA 1
ATOM 796 C C . ALA A 1 101 ? 11.782 0.233 -17.054 1.00 95.50 101 ALA A C 1
ATOM 798 O O . ALA A 1 101 ? 12.876 -0.325 -17.040 1.00 95.50 101 ALA A O 1
ATOM 799 N N . LEU A 1 102 ? 11.503 1.249 -16.232 1.00 93.06 102 LEU A N 1
ATOM 800 C CA . LEU A 1 102 ? 12.414 1.785 -15.217 1.00 93.06 102 LEU A CA 1
ATOM 801 C C . LEU A 1 102 ? 11.684 2.030 -13.886 1.00 93.06 102 LEU A C 1
ATOM 803 O O . LEU A 1 102 ? 10.553 2.519 -13.881 1.00 93.06 102 LEU A O 1
ATOM 807 N N . PRO A 1 103 ? 12.309 1.726 -12.737 1.00 92.00 103 PRO A N 1
ATOM 808 C CA . PRO A 1 103 ? 11.738 2.062 -11.444 1.00 92.00 103 PRO A CA 1
ATOM 809 C C . PRO A 1 103 ? 12.015 3.513 -11.065 1.00 92.00 103 PRO A C 1
ATOM 811 O O . PRO A 1 103 ? 13.146 3.987 -11.194 1.00 92.00 103 PRO A O 1
ATOM 814 N N . LEU A 1 104 ? 11.005 4.190 -10.519 1.00 87.38 104 LEU A N 1
ATOM 815 C CA . LEU A 1 104 ? 11.206 5.521 -9.962 1.00 87.38 104 LEU A CA 1
ATOM 816 C C . LEU A 1 104 ? 11.870 5.435 -8.592 1.00 87.38 104 LEU A C 1
ATOM 818 O O . LEU A 1 104 ? 11.427 4.692 -7.711 1.00 87.38 104 LEU A O 1
ATOM 822 N N . SER A 1 105 ? 12.961 6.181 -8.427 1.00 73.69 105 SER A N 1
ATOM 823 C CA . SER A 1 105 ? 13.689 6.277 -7.165 1.00 73.69 105 SER A CA 1
ATOM 824 C C . SER A 1 105 ? 13.186 7.464 -6.342 1.00 73.69 105 SER A C 1
ATOM 826 O O . SER A 1 105 ? 12.653 8.433 -6.878 1.00 73.69 105 SER A O 1
ATOM 828 N N . SER A 1 106 ? 13.366 7.390 -5.021 1.00 66.50 106 SER A N 1
ATOM 829 C CA . SER A 1 106 ? 13.027 8.480 -4.096 1.00 66.50 106 SER A CA 1
ATOM 830 C C . SER A 1 106 ? 13.652 9.807 -4.553 1.00 66.50 106 SER A C 1
ATOM 832 O O . SER A 1 106 ? 14.853 9.852 -4.810 1.00 66.50 106 SER A O 1
ATOM 834 N N . GLY A 1 107 ? 12.840 10.866 -4.653 1.00 64.69 107 GLY A N 1
ATOM 835 C CA . GLY A 1 107 ? 13.257 12.211 -5.081 1.00 64.69 107 GLY A CA 1
ATOM 836 C C . GLY A 1 107 ? 12.923 12.568 -6.534 1.00 64.69 107 GLY A C 1
ATOM 837 O O . GLY A 1 107 ? 13.000 13.732 -6.916 1.00 6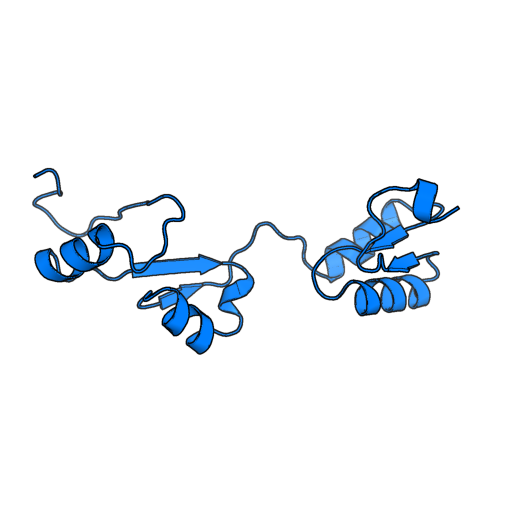4.69 107 GLY A O 1
ATOM 838 N N . GLN A 1 108 ? 12.490 11.604 -7.341 1.00 64.81 108 GLN A N 1
ATOM 839 C CA . GLN A 1 108 ? 12.045 11.857 -8.706 1.00 64.81 108 GLN A CA 1
ATOM 840 C C . GLN A 1 108 ? 10.510 11.917 -8.750 1.00 64.81 108 GLN A C 1
ATOM 842 O O . GLN A 1 108 ? 9.833 10.891 -8.726 1.00 64.81 108 GLN A O 1
ATOM 847 N N . ALA A 1 109 ? 9.965 13.136 -8.740 1.00 62.53 109 ALA A N 1
ATOM 848 C CA . ALA A 1 109 ? 8.523 13.385 -8.646 1.00 62.53 109 ALA A CA 1
ATOM 849 C C . ALA A 1 109 ? 7.867 13.796 -9.977 1.00 62.53 109 ALA A C 1
ATOM 851 O O . ALA A 1 109 ? 6.643 13.754 -10.081 1.00 62.53 109 ALA A O 1
ATOM 852 N N . THR A 1 110 ? 8.654 14.184 -10.986 1.00 63.78 110 THR A N 1
ATOM 853 C CA . THR A 1 110 ? 8.165 14.639 -12.298 1.00 63.78 110 THR A CA 1
ATOM 854 C C . THR A 1 110 ? 8.829 13.856 -13.430 1.00 63.78 110 THR A C 1
ATOM 856 O O . THR A 1 110 ? 9.933 13.336 -13.264 1.00 63.78 110 THR A O 1
ATOM 859 N N . LEU A 1 111 ? 8.161 13.768 -14.588 1.00 64.44 111 LEU A N 1
ATOM 860 C CA . LEU A 1 111 ? 8.713 13.137 -15.798 1.00 64.44 111 LEU A CA 1
ATOM 861 C C . LEU A 1 111 ? 9.982 13.846 -16.296 1.00 64.44 111 LEU A C 1
ATOM 863 O O . LEU A 1 111 ? 10.852 13.200 -16.866 1.00 64.44 111 LEU A O 1
ATOM 867 N N . GLU A 1 112 ? 10.112 15.146 -16.036 1.00 66.19 112 GLU A N 1
ATOM 868 C CA . GLU A 1 112 ? 11.293 15.948 -16.384 1.00 66.19 112 GLU A CA 1
ATOM 869 C C . GLU A 1 112 ? 12.556 15.454 -15.670 1.00 66.19 112 GLU A C 1
ATOM 871 O O . GLU A 1 112 ? 13.631 15.484 -16.250 1.00 66.19 112 GLU A O 1
ATOM 876 N N . ASN A 1 113 ? 12.435 14.898 -14.458 1.00 62.84 113 ASN A N 1
ATOM 877 C CA . ASN A 1 113 ? 13.571 14.340 -13.711 1.00 62.84 113 ASN A CA 1
ATOM 878 C C . ASN A 1 113 ? 14.095 13.003 -14.291 1.00 62.84 113 ASN A C 1
ATOM 880 O O . ASN A 1 113 ? 14.913 12.331 -13.649 1.00 62.84 113 ASN A O 1
ATOM 884 N N . TYR A 1 114 ? 13.585 12.584 -15.455 1.00 58.47 114 TYR A N 1
ATOM 885 C CA . TYR A 1 114 ? 13.912 11.332 -16.147 1.00 58.47 114 TYR A CA 1
ATOM 886 C C . TYR A 1 114 ? 14.400 11.497 -17.590 1.00 58.47 114 TYR A C 1
ATOM 888 O O . TYR A 1 114 ? 14.778 10.479 -18.186 1.00 58.47 114 TYR A O 1
ATOM 896 N N . PHE A 1 115 ? 14.351 12.711 -18.146 1.00 59.28 115 PHE A N 1
ATOM 897 C CA . PHE A 1 115 ? 14.876 13.042 -19.473 1.00 59.28 115 PHE A CA 1
ATOM 898 C C . PHE A 1 115 ? 16.190 13.813 -19.359 1.00 59.28 115 PHE A C 1
ATOM 900 O O . PHE A 1 115 ? 16.349 14.568 -18.375 1.00 59.28 115 PHE A O 1
#

Radius of gyration: 20.92 Å; chains: 1; bounding box: 46×27×52 Å

pLDDT: mean 85.03, std 10.64, range [55.03, 97.44]